Protein AF-A0A218WMF8-F1 (afdb_monomer_lite)

Foldseek 3Di:
DDPDDDAQQAELQVVCVVCVQDQEEAQEDPDPDDDDSSHDDPPPRANANHQEYEYEDEPRDPPVNVLVVVVSVLVRHP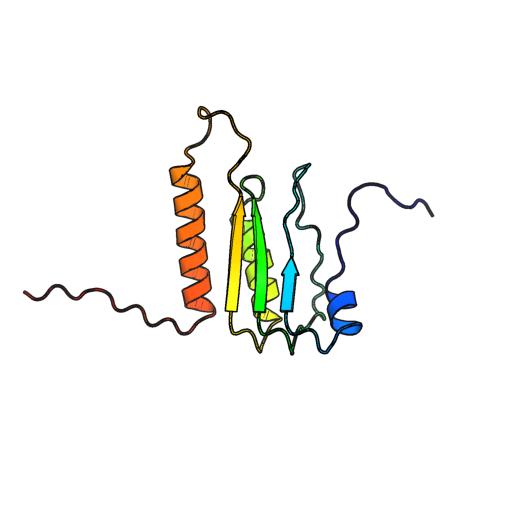NHNYYHYHYDDDDDDPPDDDPVVVVVVVVVSVVVVCVVRPVDDDDDPDDDD

Radius of gyration: 17.35 Å; chains: 1; bounding box: 36×72×34 Å

Sequence (129 aa):
MAFDDGTKAVDLGMIAGWYPQLSFLSLRCECGDAELFPYCLPASACFENVVHLKVGWSIYIPMDDFLGSLEGLLGRCPSLKNVTVNGRISGYRSYDYNHCQKMTCFNNAMVRILRNYANVSLHEPQAQD

Secondary structure (DSSP, 8-state):
-----S---EEHHHHHHH-TT--EEEE----SS-S--SEE--TT---TT--EEEEEEETTS-HHHHHHHHHHHHTT-TT--EEEEEEE--S--TTSS-HHHHHHHHHHHHHHHHHHHS-----------

Structure (mmCIF, N/CA/C/O backbone):
data_AF-A0A218WMF8-F1
#
_entry.id   AF-A0A218WMF8-F1
#
loop_
_atom_site.group_PDB
_atom_site.id
_atom_site.type_symbol
_atom_site.label_atom_id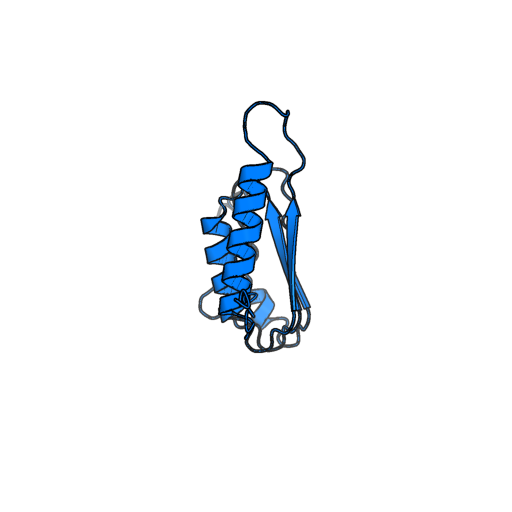
_atom_site.label_alt_id
_atom_site.label_comp_id
_atom_site.label_asym_id
_atom_site.label_entity_id
_atom_site.label_seq_id
_atom_site.pdbx_PDB_ins_code
_atom_site.Cartn_x
_atom_site.Cartn_y
_atom_site.Cartn_z
_atom_site.occupancy
_atom_site.B_iso_or_equiv
_atom_site.auth_seq_id
_atom_site.auth_comp_id
_atom_site.auth_asym_id
_atom_site.auth_atom_id
_atom_site.pdbx_PDB_model_num
ATOM 1 N N . MET A 1 1 ? 0.753 -32.703 -14.082 1.00 35.72 1 MET A N 1
ATOM 2 C CA . MET A 1 1 ? 0.514 -31.421 -13.392 1.00 35.72 1 MET A CA 1
ATOM 3 C C . MET A 1 1 ? 1.874 -30.761 -13.266 1.00 35.72 1 MET A C 1
ATOM 5 O O . MET A 1 1 ? 2.635 -31.115 -12.377 1.00 35.72 1 MET A O 1
ATOM 9 N N . ALA A 1 2 ? 2.255 -29.982 -14.279 1.00 31.97 2 ALA A N 1
ATOM 10 C CA . ALA A 1 2 ? 3.525 -29.270 -14.267 1.00 31.97 2 ALA A CA 1
ATOM 11 C C . ALA A 1 2 ? 3.393 -28.132 -13.252 1.00 31.97 2 ALA A C 1
ATOM 13 O O . ALA A 1 2 ? 2.447 -27.351 -13.333 1.00 31.97 2 ALA A O 1
ATOM 14 N N . PHE A 1 3 ? 4.275 -28.105 -12.256 1.00 42.59 3 PHE A N 1
ATOM 15 C CA . PHE A 1 3 ? 4.461 -26.917 -11.440 1.00 42.59 3 PHE A CA 1
ATOM 16 C C . PHE A 1 3 ? 5.219 -25.933 -12.322 1.00 42.59 3 PHE A C 1
ATOM 18 O O . PHE A 1 3 ? 6.403 -26.127 -12.573 1.00 42.59 3 PHE A O 1
ATOM 25 N N . ASP A 1 4 ? 4.477 -24.974 -12.862 1.00 48.91 4 ASP A N 1
ATOM 26 C CA . ASP A 1 4 ? 4.992 -23.843 -13.621 1.00 48.91 4 ASP A CA 1
ATOM 27 C C . ASP A 1 4 ? 6.036 -23.103 -12.771 1.00 48.91 4 ASP A C 1
ATOM 29 O O . ASP A 1 4 ? 5.792 -22.791 -11.596 1.00 48.91 4 ASP A O 1
ATOM 33 N N . ASP A 1 5 ? 7.232 -22.939 -13.326 1.00 56.59 5 ASP A N 1
ATOM 34 C CA . ASP A 1 5 ? 8.316 -22.183 -12.714 1.00 56.59 5 ASP A CA 1
ATOM 35 C C . ASP A 1 5 ? 8.128 -20.692 -13.036 1.00 56.59 5 ASP A C 1
ATOM 37 O O . ASP A 1 5 ? 7.702 -20.342 -14.129 1.00 56.59 5 ASP A O 1
ATOM 41 N N . GLY A 1 6 ? 8.404 -19.815 -12.064 1.00 47.81 6 GLY A N 1
ATOM 42 C CA . GLY A 1 6 ? 8.414 -18.363 -12.284 1.00 47.81 6 GLY A CA 1
ATOM 43 C C . GLY A 1 6 ? 7.491 -17.578 -11.353 1.00 47.81 6 GLY A C 1
ATOM 44 O O . GLY A 1 6 ? 6.405 -17.157 -11.727 1.00 47.81 6 GLY A O 1
ATOM 45 N N . THR A 1 7 ? 7.967 -17.316 -10.130 1.00 53.66 7 THR A N 1
ATOM 46 C CA . THR A 1 7 ? 7.357 -16.460 -9.084 1.00 53.66 7 THR A CA 1
ATOM 47 C C . THR A 1 7 ? 6.000 -16.910 -8.525 1.00 53.66 7 THR A C 1
ATOM 49 O O . THR A 1 7 ? 4.929 -16.490 -8.950 1.00 53.66 7 THR A O 1
ATOM 52 N N . LYS A 1 8 ? 6.050 -17.695 -7.438 1.00 58.72 8 LYS A N 1
ATOM 53 C CA . LYS A 1 8 ? 4.889 -17.948 -6.572 1.00 58.72 8 LYS A CA 1
ATOM 54 C C . LYS A 1 8 ? 4.478 -16.645 -5.886 1.00 58.72 8 LYS A C 1
ATOM 56 O O . LYS A 1 8 ? 5.051 -16.290 -4.857 1.00 58.72 8 LYS A O 1
ATOM 61 N N . ALA A 1 9 ? 3.507 -15.935 -6.450 1.00 67.56 9 ALA A N 1
ATOM 62 C CA . ALA A 1 9 ? 2.868 -14.835 -5.748 1.00 67.56 9 ALA A CA 1
ATOM 63 C C . ALA A 1 9 ? 2.303 -15.349 -4.411 1.00 67.56 9 ALA A C 1
ATOM 65 O O . ALA A 1 9 ? 1.646 -16.388 -4.340 1.00 67.56 9 ALA A O 1
ATOM 66 N N . VAL A 1 10 ? 2.609 -1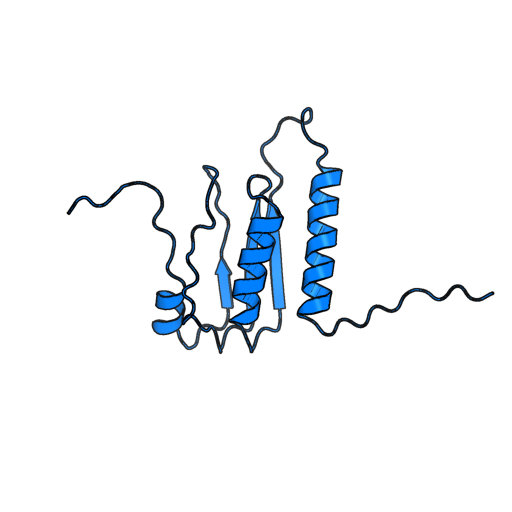4.642 -3.332 1.00 73.88 10 VAL A N 1
ATOM 67 C CA . VAL A 1 10 ? 2.138 -14.914 -1.980 1.00 73.88 10 VAL A CA 1
ATOM 68 C C . VAL A 1 10 ? 0.642 -14.616 -1.912 1.00 73.88 10 VAL A C 1
ATOM 70 O O . VAL A 1 10 ? 0.218 -13.477 -2.099 1.00 73.88 10 VAL A O 1
ATOM 73 N N . ASP A 1 11 ? -0.169 -15.628 -1.618 1.00 82.56 11 ASP A N 1
ATOM 74 C CA . ASP A 1 11 ? -1.602 -15.445 -1.396 1.00 82.56 11 ASP A CA 1
ATOM 75 C C . ASP A 1 11 ? -1.847 -14.803 -0.021 1.00 82.56 11 ASP A C 1
ATOM 77 O O . ASP A 1 11 ? -1.708 -15.434 1.033 1.00 82.56 11 ASP A O 1
ATOM 81 N N . LEU A 1 12 ? -2.225 -13.525 -0.026 1.00 84.38 12 LEU A N 1
ATOM 82 C CA . LEU A 1 12 ? -2.529 -12.783 1.195 1.00 84.38 12 LEU A CA 1
ATOM 83 C C . LEU A 1 12 ? -3.828 -13.244 1.866 1.00 84.38 12 LEU A C 1
ATOM 85 O O . LEU A 1 12 ? -3.962 -13.090 3.079 1.00 84.38 12 LEU A O 1
ATOM 89 N N . GLY A 1 13 ? -4.762 -13.842 1.124 1.00 84.25 13 GLY A N 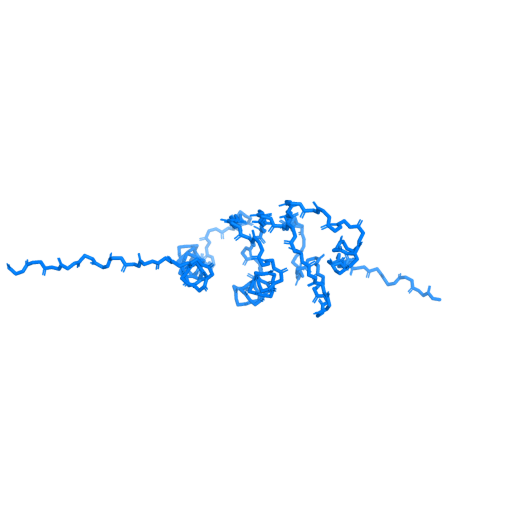1
ATOM 90 C CA . GLY A 1 13 ? -5.979 -14.426 1.688 1.00 84.25 13 GLY A CA 1
ATOM 91 C C . GLY A 1 13 ? -5.675 -15.637 2.560 1.00 84.25 13 GLY A C 1
ATOM 92 O O . GLY A 1 13 ? -6.245 -15.772 3.644 1.00 84.25 13 GLY A O 1
ATOM 93 N N . MET A 1 14 ? -4.710 -16.461 2.151 1.00 84.69 14 MET A N 1
ATOM 94 C CA . MET A 1 14 ? -4.216 -17.546 2.998 1.00 84.69 14 MET A CA 1
ATOM 95 C C . MET A 1 14 ? -3.562 -17.027 4.282 1.00 84.69 14 MET A C 1
ATOM 97 O O . MET A 1 14 ? -3.842 -17.551 5.359 1.00 84.69 14 MET A O 1
ATOM 101 N N . ILE A 1 15 ? -2.736 -15.976 4.196 1.00 86.56 15 ILE A N 1
ATOM 102 C CA . ILE A 1 15 ? -2.111 -15.370 5.385 1.00 86.56 15 ILE A CA 1
ATOM 103 C C . ILE A 1 15 ? -3.178 -14.817 6.332 1.00 86.56 15 ILE A C 1
ATOM 105 O O . ILE A 1 15 ? -3.111 -15.079 7.531 1.00 86.56 15 ILE A O 1
ATOM 109 N N . ALA A 1 16 ? -4.170 -14.094 5.808 1.00 86.69 16 ALA A N 1
ATOM 110 C CA . ALA A 1 16 ? -5.267 -13.554 6.607 1.00 86.69 16 ALA A CA 1
ATOM 111 C C . ALA A 1 16 ? -6.043 -14.663 7.342 1.00 86.69 16 ALA A C 1
ATOM 113 O O . ALA A 1 16 ? -6.331 -14.531 8.530 1.00 86.69 16 ALA A O 1
ATOM 114 N N . GLY A 1 17 ? -6.328 -15.778 6.659 1.00 86.00 17 GLY A N 1
ATOM 115 C CA . GLY A 1 17 ? -7.042 -16.914 7.246 1.00 86.00 17 GLY A CA 1
ATOM 116 C C . GLY A 1 17 ? -6.226 -17.694 8.281 1.00 86.00 17 GLY A C 1
ATOM 117 O O . GLY A 1 17 ? -6.768 -18.118 9.300 1.00 86.00 17 GLY A O 1
ATOM 118 N N . TRP A 1 18 ? -4.927 -17.887 8.044 1.00 89.19 18 TRP A N 1
ATOM 119 C CA . TRP A 1 18 ? -4.055 -18.643 8.952 1.00 89.19 18 TRP A CA 1
ATOM 120 C C . TRP A 1 18 ? -3.561 -17.829 10.147 1.00 89.19 18 TRP A C 1
ATOM 122 O O . TRP A 1 18 ? -3.293 -18.397 11.206 1.00 89.19 18 TRP A O 1
ATOM 132 N N . TYR A 1 19 ? -3.471 -16.507 10.004 1.00 89.62 19 TYR A N 1
ATOM 133 C CA . TYR A 1 19 ? -2.972 -15.603 11.037 1.00 89.62 19 TYR A CA 1
ATOM 134 C C . TYR A 1 19 ? -3.982 -14.486 11.329 1.00 89.62 19 TYR A C 1
ATOM 136 O O . TYR A 1 19 ? -3.669 -13.307 11.155 1.00 89.62 19 TYR A O 1
ATOM 144 N N . PRO A 1 20 ? -5.184 -14.812 11.837 1.00 87.81 20 PRO A N 1
ATOM 145 C CA . PRO A 1 20 ? -6.234 -13.816 12.054 1.00 87.81 20 PRO A CA 1
ATOM 146 C C . PRO A 1 20 ? -5.836 -12.739 13.074 1.00 87.81 20 PRO A C 1
ATOM 148 O O . PRO A 1 20 ? -6.343 -11.626 13.023 1.00 87.81 20 PRO A O 1
ATOM 151 N N . GLN A 1 21 ? -4.903 -13.043 13.983 1.00 92.56 21 GLN A N 1
ATOM 152 C CA . GLN A 1 21 ? -4.401 -12.127 15.018 1.00 92.56 21 GLN A CA 1
ATOM 153 C C . GLN A 1 21 ? -3.179 -11.305 14.569 1.00 92.56 21 GLN A C 1
ATOM 155 O O . GLN A 1 21 ? -2.518 -10.672 15.394 1.00 92.56 21 GLN A O 1
ATOM 160 N N . LEU A 1 22 ? -2.824 -11.344 13.280 1.00 93.06 22 LEU A N 1
ATOM 161 C CA . LEU A 1 22 ? -1.668 -10.620 12.763 1.00 93.06 22 LEU A CA 1
ATOM 162 C C . LEU A 1 22 ? -1.856 -9.111 12.971 1.00 93.06 22 LEU A C 1
ATOM 164 O O . LEU A 1 22 ? -2.777 -8.512 12.427 1.00 93.06 22 LEU A O 1
ATOM 168 N N . SER A 1 23 ? -0.955 -8.499 13.740 1.00 93.00 23 SER A N 1
ATOM 169 C CA . SER A 1 23 ? -0.984 -7.062 14.040 1.00 93.00 23 SER A CA 1
ATOM 170 C C . SER A 1 23 ? -0.032 -6.237 13.174 1.00 93.00 23 SER A C 1
ATOM 172 O O . SER A 1 23 ? -0.210 -5.028 13.013 1.00 93.00 23 SER A O 1
ATOM 174 N N . PHE A 1 24 ? 0.964 -6.892 12.583 1.00 92.56 24 PHE A N 1
ATOM 175 C CA . PHE A 1 24 ? 1.989 -6.276 11.754 1.00 92.56 24 PHE A CA 1
ATOM 176 C C . PHE A 1 24 ? 2.162 -7.077 10.464 1.00 92.56 24 PHE A C 1
ATOM 178 O O . PHE A 1 24 ? 2.513 -8.257 10.509 1.00 92.56 24 PHE A O 1
ATOM 185 N N . LEU A 1 25 ? 1.956 -6.427 9.318 1.00 89.62 25 LEU A N 1
ATOM 186 C CA . LEU A 1 25 ? 2.164 -7.014 7.996 1.00 89.62 25 LEU A CA 1
ATOM 187 C C . LEU A 1 25 ? 3.271 -6.251 7.268 1.00 89.62 25 LEU A C 1
ATOM 189 O O . LEU A 1 25 ? 3.178 -5.040 7.076 1.00 89.62 25 LEU A O 1
ATOM 193 N N . SER A 1 26 ? 4.320 -6.958 6.844 1.00 88.62 26 SER A N 1
ATOM 194 C CA . SER A 1 26 ? 5.434 -6.374 6.094 1.00 88.62 26 SER A CA 1
ATOM 195 C C . SER A 1 26 ? 5.643 -7.094 4.772 1.00 88.62 26 SER A C 1
ATOM 197 O O . SER A 1 26 ? 6.186 -8.195 4.738 1.00 88.62 26 SER A O 1
ATOM 199 N N . LEU A 1 27 ? 5.292 -6.420 3.684 1.00 84.38 27 LEU A N 1
ATOM 200 C CA . LEU A 1 27 ? 5.467 -6.875 2.312 1.00 84.38 27 LEU A CA 1
ATOM 201 C C . LEU A 1 27 ? 6.690 -6.174 1.725 1.00 84.38 27 LEU A C 1
ATOM 203 O O . LEU A 1 27 ? 6.652 -5.008 1.325 1.00 84.38 27 LEU A O 1
ATOM 207 N N . ARG A 1 28 ? 7.826 -6.867 1.739 1.00 73.06 28 ARG A N 1
ATOM 208 C CA . ARG A 1 28 ? 9.075 -6.315 1.219 1.00 73.06 28 ARG A CA 1
ATOM 209 C C . ARG A 1 28 ? 9.147 -6.536 -0.292 1.00 73.06 28 ARG A C 1
ATOM 211 O O . ARG A 1 28 ? 8.921 -7.637 -0.771 1.00 73.06 28 ARG A O 1
ATOM 218 N N . CYS A 1 29 ? 9.536 -5.496 -1.022 1.00 66.56 29 CYS A N 1
ATOM 219 C CA . CYS A 1 29 ? 9.942 -5.617 -2.416 1.00 66.56 29 CYS A CA 1
ATOM 220 C C . CYS A 1 29 ? 11.437 -5.984 -2.462 1.00 66.56 29 CYS A C 1
ATOM 222 O O . CYS A 1 29 ? 12.300 -5.102 -2.475 1.00 66.56 29 CYS A O 1
ATOM 224 N N . GLU A 1 30 ? 11.761 -7.278 -2.422 1.00 58.84 30 GLU A N 1
ATOM 225 C CA . GLU A 1 30 ? 13.112 -7.774 -2.722 1.00 58.84 30 GLU A CA 1
ATOM 226 C C . GLU A 1 30 ? 13.197 -8.028 -4.227 1.00 58.84 30 GLU A C 1
ATOM 228 O O . GLU A 1 30 ? 12.799 -9.078 -4.706 1.00 58.84 30 GLU A O 1
ATOM 233 N N . CYS A 1 31 ? 13.635 -7.034 -4.999 1.00 54.25 31 CYS A N 1
ATOM 234 C CA . CYS A 1 31 ? 13.745 -7.189 -6.447 1.00 54.25 31 CYS A CA 1
ATOM 235 C C . CYS A 1 31 ? 15.186 -7.534 -6.828 1.00 54.25 31 CYS A C 1
ATOM 237 O O . CYS A 1 31 ? 16.084 -6.701 -6.660 1.00 54.25 31 CYS A O 1
ATOM 239 N N . GLY A 1 32 ? 15.364 -8.758 -7.324 1.00 51.38 32 GLY A N 1
ATOM 240 C CA . GLY A 1 32 ? 16.441 -9.142 -8.237 1.00 51.38 32 GLY A CA 1
ATOM 241 C C . GLY A 1 32 ? 16.012 -8.991 -9.697 1.00 51.38 32 GLY A C 1
ATOM 242 O O . GLY A 1 32 ? 16.798 -8.487 -10.481 1.00 51.38 32 GLY A O 1
ATOM 243 N N . ASP A 1 33 ? 14.747 -9.274 -10.020 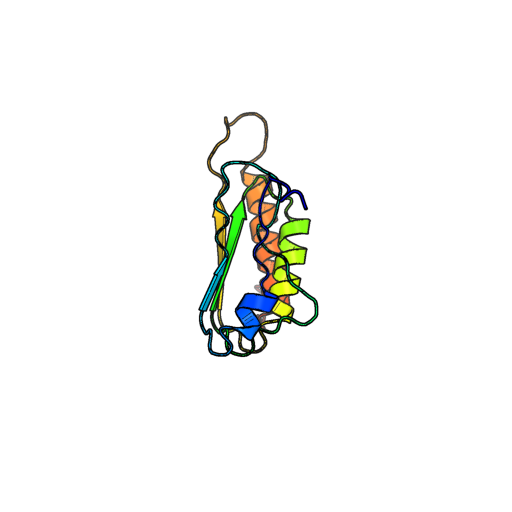1.00 49.47 33 ASP A N 1
ATOM 244 C CA . ASP A 1 33 ? 14.214 -9.161 -11.378 1.00 49.47 33 ASP A CA 1
ATOM 245 C C . ASP A 1 33 ? 12.826 -8.522 -11.366 1.00 49.47 33 ASP A C 1
ATOM 247 O O . ASP A 1 33 ? 11.988 -8.799 -10.504 1.00 49.47 33 ASP A O 1
ATOM 251 N N . ALA A 1 34 ? 12.649 -7.579 -12.285 1.00 51.88 34 ALA A N 1
ATOM 252 C CA . ALA A 1 34 ? 11.417 -6.855 -12.516 1.00 51.88 34 ALA A CA 1
ATOM 253 C C . ALA A 1 34 ? 10.278 -7.840 -12.803 1.00 51.88 34 ALA A C 1
ATOM 255 O O . ALA A 1 34 ? 10.468 -8.745 -13.599 1.00 51.88 34 ALA A O 1
ATOM 256 N N . GLU A 1 35 ? 9.118 -7.661 -12.165 1.00 49.38 35 GLU A N 1
ATOM 257 C CA . GLU A 1 35 ? 7.844 -7.482 -12.889 1.00 49.38 35 GLU A CA 1
ATOM 258 C C . GLU A 1 35 ? 6.597 -7.581 -12.014 1.00 49.38 35 GLU A C 1
ATOM 260 O O . GLU A 1 35 ? 5.557 -7.095 -12.438 1.00 49.38 35 GLU A O 1
ATOM 265 N N . LEU A 1 36 ? 6.627 -8.126 -10.798 1.00 52.62 36 LEU A N 1
ATOM 266 C CA . LEU A 1 36 ? 5.363 -8.371 -10.096 1.00 52.62 36 LEU A CA 1
ATOM 267 C C . LEU A 1 36 ? 5.410 -7.967 -8.631 1.00 52.62 36 LEU A C 1
ATOM 269 O O . LEU A 1 36 ? 6.376 -8.235 -7.914 1.00 52.62 36 LEU A O 1
ATOM 273 N N . PHE A 1 37 ? 4.310 -7.367 -8.164 1.00 61.62 37 PHE A N 1
ATOM 274 C CA . PHE A 1 37 ? 3.951 -7.483 -6.759 1.00 61.62 37 PHE A CA 1
ATOM 275 C C . PHE A 1 37 ? 3.956 -8.972 -6.439 1.00 61.62 37 PHE A C 1
ATOM 277 O O . PHE A 1 37 ? 3.170 -9.713 -7.030 1.00 61.62 37 PHE A O 1
ATOM 284 N N . PRO A 1 38 ? 4.825 -9.450 -5.536 1.00 64.50 38 PRO A N 1
ATOM 285 C CA . PRO A 1 38 ? 4.975 -10.876 -5.299 1.00 64.50 38 PRO A CA 1
ATOM 286 C C . PRO A 1 38 ? 3.809 -11.403 -4.463 1.00 64.50 38 PRO A C 1
ATOM 288 O O . PRO A 1 38 ? 3.998 -12.326 -3.683 1.00 64.50 38 PRO A O 1
ATOM 291 N N . TYR A 1 39 ? 2.631 -10.785 -4.532 1.00 70.81 39 TYR A N 1
ATOM 292 C CA . TYR A 1 39 ? 1.486 -11.118 -3.715 1.00 70.81 39 TYR A CA 1
ATOM 293 C C . TYR A 1 39 ? 0.171 -10.895 -4.458 1.00 70.81 39 TYR A C 1
ATOM 295 O O . TYR A 1 39 ? -0.006 -9.914 -5.178 1.00 70.81 39 TYR A O 1
ATOM 303 N N . CYS A 1 40 ? -0.770 -11.807 -4.241 1.00 73.94 40 CYS A N 1
ATOM 304 C CA . CYS A 1 40 ? -2.150 -11.678 -4.684 1.00 73.94 40 CYS A CA 1
ATOM 305 C C . CYS A 1 40 ? -3.008 -11.278 -3.487 1.00 73.94 40 CYS A C 1
ATOM 307 O O . CYS A 1 40 ? -2.840 -11.817 -2.391 1.00 73.94 40 CYS A O 1
ATOM 309 N N . LEU A 1 41 ? -3.947 -10.357 -3.701 1.00 76.12 41 LEU A N 1
ATOM 310 C CA . LEU A 1 41 ? -4.929 -9.955 -2.698 1.00 76.12 41 LEU A CA 1
ATOM 311 C C . LEU A 1 41 ? -6.325 -10.433 -3.132 1.00 76.12 41 LEU A C 1
ATOM 313 O O . LEU A 1 41 ? -7.013 -9.713 -3.859 1.00 76.12 41 LEU A O 1
ATOM 317 N N . PRO A 1 42 ? -6.759 -11.643 -2.728 1.00 76.94 42 PRO A N 1
ATOM 318 C CA . PRO A 1 42 ? -8.113 -12.107 -2.996 1.00 76.94 42 PRO A CA 1
ATOM 319 C C . PRO A 1 42 ? -9.150 -11.144 -2.417 1.00 76.94 42 PRO A C 1
ATOM 321 O O . PRO A 1 42 ? -8.960 -10.588 -1.336 1.00 76.94 42 PRO A O 1
ATOM 324 N N . ALA A 1 43 ? -10.294 -11.000 -3.088 1.00 71.56 43 ALA A N 1
ATOM 325 C CA . ALA A 1 43 ? -11.362 -10.098 -2.650 1.00 71.56 43 ALA A CA 1
ATOM 326 C C . ALA A 1 43 ? -11.927 -10.425 -1.249 1.00 71.56 43 ALA A C 1
ATOM 328 O O . ALA A 1 43 ? -12.558 -9.567 -0.629 1.00 71.56 43 ALA A O 1
ATOM 329 N N . SER A 1 44 ? -11.711 -11.647 -0.757 1.00 74.88 44 SER A N 1
ATOM 330 C CA . SER A 1 44 ? -12.122 -12.120 0.569 1.00 74.88 44 SER A CA 1
ATOM 331 C C . SER A 1 44 ? -11.084 -11.883 1.672 1.00 74.88 44 SER A C 1
ATOM 333 O O . SER A 1 44 ? -11.390 -12.124 2.836 1.00 74.88 44 SER A O 1
ATOM 335 N N . ALA A 1 45 ? -9.863 -11.455 1.341 1.00 81.31 45 ALA A N 1
ATOM 336 C CA . ALA A 1 45 ? -8.812 -11.242 2.329 1.00 81.31 45 ALA A CA 1
ATOM 337 C C . ALA A 1 45 ? -9.096 -9.974 3.148 1.00 81.31 45 ALA A C 1
ATOM 339 O O . ALA A 1 45 ? -9.140 -8.875 2.595 1.00 81.31 45 ALA A O 1
ATOM 340 N N . CYS A 1 46 ? -9.248 -10.124 4.464 1.00 87.88 46 CYS A N 1
ATOM 341 C CA . CYS A 1 46 ? -9.386 -9.019 5.411 1.00 87.88 46 CYS A CA 1
ATOM 342 C C . CYS A 1 46 ? -8.370 -9.176 6.543 1.00 87.88 46 CYS A C 1
ATOM 344 O O . CYS A 1 46 ? -8.260 -10.233 7.159 1.00 87.88 46 CYS A O 1
ATOM 346 N N . PHE A 1 47 ? -7.643 -8.102 6.832 1.00 90.81 47 PHE A N 1
ATOM 347 C CA . PHE A 1 47 ? -6.612 -8.036 7.860 1.00 90.81 47 PHE A CA 1
ATOM 348 C C . PHE A 1 47 ? -7.113 -7.203 9.042 1.00 90.81 47 PHE A C 1
ATOM 350 O O . PHE A 1 47 ? -6.599 -6.124 9.336 1.00 90.81 47 PHE A O 1
ATOM 357 N N . GLU A 1 48 ? -8.157 -7.698 9.710 1.00 90.75 48 GLU A N 1
ATOM 358 C CA . GLU A 1 48 ? -8.905 -6.949 10.731 1.00 90.75 48 GLU A CA 1
ATOM 359 C C . GLU A 1 48 ? -8.040 -6.464 11.897 1.00 90.75 48 GLU A C 1
ATOM 361 O O . GLU A 1 48 ? -8.288 -5.390 12.437 1.00 90.75 48 GLU A O 1
ATOM 366 N N . ASN A 1 49 ? -7.002 -7.221 12.255 1.00 92.44 49 ASN A N 1
ATOM 367 C CA . ASN A 1 49 ? -6.136 -6.917 13.392 1.00 92.44 49 ASN A CA 1
ATOM 368 C C . ASN A 1 49 ? -4.834 -6.203 13.006 1.00 92.44 49 ASN A C 1
ATOM 370 O O . ASN A 1 49 ? -4.081 -5.800 13.896 1.00 92.44 49 ASN A O 1
ATOM 374 N N . VAL A 1 50 ? -4.567 -5.993 11.710 1.00 92.69 50 VAL A N 1
ATOM 375 C CA . VAL A 1 50 ? -3.340 -5.323 11.263 1.00 92.69 50 VAL A CA 1
ATOM 376 C C . VAL A 1 50 ? -3.420 -3.838 11.594 1.00 92.69 50 VAL A C 1
ATOM 378 O O . VAL A 1 50 ? -4.191 -3.079 11.012 1.00 92.69 50 VAL A O 1
ATOM 381 N N . VAL A 1 51 ? -2.568 -3.419 12.526 1.00 91.69 51 VAL A N 1
ATOM 382 C CA . VAL A 1 51 ? -2.418 -2.024 12.961 1.00 91.69 51 VAL A CA 1
ATOM 383 C C . VAL A 1 51 ? -1.247 -1.328 12.268 1.00 91.69 51 VAL A C 1
ATOM 385 O O . VAL A 1 51 ? -1.207 -0.099 12.210 1.00 91.69 51 VAL A O 1
ATOM 388 N N . HIS A 1 52 ? -0.308 -2.106 11.729 1.00 89.50 52 HIS A N 1
ATOM 389 C CA . HIS A 1 52 ? 0.898 -1.627 11.065 1.00 89.50 52 HIS A CA 1
ATOM 390 C C . HIS A 1 52 ? 1.104 -2.349 9.732 1.00 89.50 52 HIS A C 1
ATOM 392 O O . HIS A 1 52 ? 1.328 -3.562 9.708 1.00 89.50 52 HIS A O 1
ATOM 398 N N . LEU A 1 53 ? 1.093 -1.588 8.638 1.00 88.81 53 LEU A N 1
ATOM 399 C CA . LEU A 1 53 ? 1.385 -2.076 7.294 1.00 88.81 53 LEU A CA 1
ATOM 400 C C . LEU A 1 53 ? 2.710 -1.488 6.814 1.00 88.81 53 LEU A C 1
ATOM 402 O O . LEU A 1 53 ? 2.904 -0.273 6.805 1.00 88.81 53 LEU A O 1
ATOM 406 N N . LYS A 1 54 ? 3.620 -2.347 6.369 1.00 88.19 54 LYS A N 1
ATOM 407 C CA . LYS A 1 54 ? 4.868 -1.946 5.730 1.00 88.19 54 LYS A CA 1
ATOM 408 C C . LYS A 1 54 ? 4.921 -2.509 4.320 1.00 88.19 54 LYS A C 1
ATOM 410 O O . LYS A 1 54 ? 4.819 -3.718 4.145 1.00 88.19 54 LYS A O 1
ATOM 415 N N . VAL A 1 55 ? 5.125 -1.650 3.330 1.00 84.50 55 VAL A N 1
ATOM 416 C CA . VAL A 1 55 ? 5.240 -2.044 1.920 1.00 84.50 55 VAL A CA 1
ATOM 417 C C . VAL A 1 55 ? 6.519 -1.488 1.303 1.00 84.50 55 VAL A C 1
ATOM 419 O O . VAL A 1 55 ? 7.002 -0.419 1.681 1.00 84.50 55 VAL A O 1
ATOM 422 N N . GLY A 1 56 ? 7.101 -2.226 0.364 1.00 81.12 56 GLY A N 1
ATOM 423 C CA . GLY A 1 56 ? 8.209 -1.753 -0.460 1.00 81.12 56 GLY A CA 1
ATOM 424 C C . GLY A 1 56 ? 7.732 -1.293 -1.834 1.00 81.12 56 GLY A C 1
ATOM 425 O O . GLY A 1 56 ? 6.929 -1.980 -2.456 1.00 81.12 56 GLY A O 1
ATOM 426 N N . TRP A 1 57 ? 8.276 -0.180 -2.321 1.00 83.44 57 TRP A N 1
ATOM 427 C CA . TRP A 1 57 ? 8.187 0.236 -3.720 1.00 83.44 57 TRP A CA 1
ATOM 428 C C . TRP A 1 57 ? 9.585 0.259 -4.338 1.00 83.44 57 TRP A C 1
ATOM 430 O O . TRP A 1 57 ? 10.575 0.555 -3.663 1.00 83.44 57 TRP A O 1
ATOM 440 N N . SER A 1 58 ? 9.672 -0.035 -5.629 1.00 78.38 58 SER A N 1
ATOM 441 C CA . SER A 1 58 ? 10.914 0.021 -6.391 1.00 78.38 58 SER A CA 1
ATOM 442 C C . SER A 1 58 ? 10.694 0.777 -7.690 1.00 78.38 58 SER A C 1
ATOM 444 O O . SER A 1 58 ? 9.625 0.690 -8.282 1.00 78.38 58 SER A O 1
ATOM 446 N N . ILE A 1 59 ? 11.729 1.465 -8.168 1.00 74.88 59 ILE A N 1
ATOM 447 C CA . ILE A 1 59 ? 11.706 2.272 -9.398 1.00 74.88 59 ILE A CA 1
ATOM 448 C C . ILE A 1 59 ? 11.290 1.508 -10.673 1.00 74.88 59 ILE A C 1
ATOM 450 O O . ILE A 1 59 ? 10.910 2.144 -11.662 1.00 74.88 59 ILE A O 1
ATOM 454 N N . TYR A 1 60 ? 11.400 0.177 -10.643 1.00 76.12 60 TYR A N 1
ATOM 455 C CA . TYR A 1 60 ? 10.996 -0.741 -11.712 1.00 76.12 60 TYR A CA 1
ATOM 456 C C . TYR A 1 60 ? 9.482 -0.992 -11.745 1.00 76.12 60 TYR A C 1
ATOM 458 O O . TYR A 1 60 ? 8.968 -1.424 -12.767 1.00 76.12 60 TYR A O 1
ATOM 466 N N . ILE A 1 61 ? 8.772 -0.717 -10.647 1.00 76.25 61 ILE A N 1
ATOM 467 C CA . ILE A 1 61 ? 7.322 -0.882 -10.553 1.00 76.25 61 ILE A CA 1
ATOM 468 C C . ILE A 1 61 ? 6.667 0.451 -10.939 1.00 76.25 61 ILE A C 1
ATOM 470 O O . ILE A 1 61 ? 6.972 1.473 -10.302 1.00 76.25 61 ILE A O 1
ATOM 474 N N . PRO A 1 62 ? 5.771 0.475 -11.943 1.00 80.00 62 PRO A N 1
ATOM 475 C CA . PRO A 1 62 ? 4.991 1.663 -12.266 1.00 80.00 62 PRO A CA 1
ATOM 476 C C . PRO A 1 62 ? 4.260 2.197 -11.032 1.00 80.00 62 PRO A C 1
ATOM 478 O O . PRO A 1 62 ? 3.735 1.437 -10.217 1.00 80.00 62 PRO A O 1
ATOM 481 N N . MET A 1 63 ? 4.248 3.522 -10.865 1.00 79.69 63 MET A N 1
ATOM 482 C CA . MET A 1 63 ? 3.676 4.121 -9.657 1.00 79.69 63 MET A CA 1
ATOM 483 C C . MET A 1 63 ? 2.181 3.803 -9.537 1.00 79.69 63 MET A C 1
ATOM 485 O O . MET A 1 63 ? 1.731 3.479 -8.447 1.00 79.69 63 MET A O 1
ATOM 489 N N . ASP A 1 64 ? 1.434 3.831 -10.641 1.00 81.75 64 ASP A N 1
ATOM 490 C CA . ASP A 1 64 ? -0.008 3.564 -10.635 1.00 81.75 64 ASP A CA 1
ATOM 491 C C . ASP A 1 64 ? -0.336 2.127 -10.195 1.00 81.75 64 ASP A C 1
ATOM 493 O O . ASP A 1 64 ? -1.236 1.935 -9.378 1.00 81.75 64 ASP A O 1
ATOM 497 N N . ASP A 1 65 ? 0.454 1.134 -10.618 1.00 81.44 65 ASP A N 1
ATOM 498 C CA . ASP A 1 65 ? 0.294 -0.264 -10.186 1.00 81.44 65 ASP A CA 1
ATOM 499 C C . ASP A 1 65 ? 0.553 -0.420 -8.683 1.00 81.44 65 ASP A C 1
ATOM 501 O O . ASP A 1 65 ? -0.157 -1.145 -7.973 1.00 81.44 65 ASP A O 1
ATOM 505 N N . PHE A 1 66 ? 1.566 0.292 -8.175 1.00 81.50 66 PHE A N 1
ATOM 506 C CA . PHE A 1 66 ? 1.849 0.339 -6.744 1.00 81.50 66 PHE A CA 1
ATOM 507 C C . PHE A 1 66 ? 0.730 0.992 -5.950 1.00 81.50 66 PHE A C 1
ATOM 509 O O . PHE A 1 66 ? 0.347 0.466 -4.905 1.00 81.50 66 PHE A O 1
ATOM 516 N N . LEU A 1 67 ? 0.189 2.102 -6.442 1.00 83.00 67 LEU A N 1
ATOM 517 C CA . LEU A 1 67 ? -0.908 2.792 -5.777 1.00 83.00 67 LEU A CA 1
ATOM 518 C C . LEU A 1 67 ? -2.168 1.935 -5.760 1.00 83.00 67 LEU A C 1
ATOM 520 O O . LEU A 1 67 ? -2.743 1.780 -4.690 1.00 83.00 67 LEU A O 1
ATOM 524 N N . GLY A 1 68 ? -2.543 1.310 -6.878 1.00 83.00 68 GLY A N 1
ATOM 525 C CA . GLY A 1 68 ? -3.705 0.418 -6.923 1.00 83.00 68 GLY A CA 1
ATOM 526 C C . GLY A 1 68 ? -3.577 -0.757 -5.948 1.00 83.00 68 GLY A C 1
ATOM 527 O O . GLY A 1 68 ? -4.512 -1.067 -5.208 1.00 83.00 68 GLY A O 1
ATOM 528 N N . SER A 1 69 ? -2.389 -1.365 -5.874 1.00 82.06 69 SER A N 1
ATOM 529 C CA . SER A 1 69 ? -2.114 -2.457 -4.930 1.00 82.06 69 SER A CA 1
ATOM 530 C C . SER A 1 69 ? -2.151 -1.989 -3.471 1.00 82.06 69 SER A C 1
ATOM 532 O O . SER A 1 69 ? -2.729 -2.659 -2.611 1.00 82.06 69 SER A O 1
ATOM 534 N N . LEU A 1 70 ? -1.564 -0.824 -3.182 1.00 84.06 70 LEU A N 1
ATOM 535 C CA . LEU A 1 70 ? -1.565 -0.238 -1.846 1.00 84.06 70 LEU A CA 1
ATOM 536 C C . LEU A 1 70 ? -2.980 0.164 -1.413 1.00 84.06 70 LEU A C 1
ATOM 538 O O . LEU A 1 70 ? -3.385 -0.191 -0.314 1.00 84.06 70 LEU A O 1
ATOM 542 N N . GLU A 1 71 ? -3.759 0.832 -2.261 1.00 85.44 71 GLU A N 1
ATOM 543 C CA . GLU A 1 71 ? -5.159 1.180 -1.980 1.00 85.44 71 GLU A CA 1
ATOM 544 C C . GLU A 1 71 ? -6.004 -0.066 -1.698 1.00 85.44 71 GLU A C 1
ATOM 546 O O . GLU A 1 71 ? -6.749 -0.099 -0.715 1.00 85.44 71 GLU A O 1
ATOM 551 N N . GLY A 1 72 ? -5.814 -1.127 -2.489 1.00 85.44 72 GLY A N 1
ATOM 552 C CA . GLY A 1 72 ? -6.424 -2.428 -2.234 1.00 85.44 72 GLY A CA 1
ATOM 553 C C . GLY A 1 72 ? -6.105 -2.957 -0.835 1.00 85.44 72 GLY A C 1
ATOM 554 O O . GLY A 1 72 ? -7.015 -3.359 -0.116 1.00 85.44 72 GLY A O 1
ATOM 555 N N . LEU A 1 73 ? -4.838 -2.909 -0.410 1.00 86.00 73 LEU A N 1
ATOM 556 C CA . LEU A 1 73 ? -4.417 -3.340 0.930 1.00 86.00 73 LEU A CA 1
ATOM 557 C C . LEU A 1 73 ? -4.991 -2.463 2.044 1.00 86.00 73 LEU A C 1
ATOM 559 O O . LEU A 1 73 ? -5.454 -2.989 3.059 1.00 86.00 73 LEU A O 1
ATOM 563 N N . LEU A 1 74 ? -4.979 -1.143 1.864 1.00 86.94 74 LEU A N 1
ATOM 564 C CA . LEU A 1 74 ? -5.498 -0.198 2.851 1.00 86.94 74 LEU A CA 1
ATOM 565 C C . LEU A 1 74 ? -6.995 -0.424 3.084 1.00 86.94 74 LEU A C 1
ATOM 567 O O . LEU A 1 74 ? -7.429 -0.490 4.233 1.00 86.94 74 LEU A O 1
ATOM 571 N N . GLY A 1 75 ? -7.760 -0.673 2.017 1.00 87.00 75 GLY A N 1
ATOM 572 C CA . GLY A 1 75 ? -9.179 -1.026 2.106 1.00 87.00 75 GLY A CA 1
ATOM 573 C C . GLY A 1 75 ? -9.472 -2.348 2.832 1.00 87.00 75 GLY A C 1
ATOM 574 O O . GLY A 1 75 ? -10.618 -2.595 3.203 1.00 87.00 75 GLY A O 1
ATOM 575 N N . ARG A 1 76 ? -8.463 -3.203 3.061 1.00 87.62 76 ARG A N 1
ATOM 576 C CA . ARG A 1 76 ? -8.592 -4.484 3.784 1.00 87.62 76 ARG A CA 1
ATOM 577 C C . ARG A 1 76 ? -8.031 -4.462 5.203 1.00 87.62 76 ARG A C 1
ATOM 579 O O . ARG A 1 76 ? -8.135 -5.477 5.890 1.00 87.62 76 ARG A O 1
ATOM 586 N N . CYS A 1 77 ? -7.471 -3.340 5.652 1.00 89.44 77 CYS A N 1
ATOM 587 C CA . CYS A 1 77 ? -6.916 -3.176 6.997 1.00 89.44 77 CYS A CA 1
ATOM 588 C C . CYS A 1 77 ? -7.747 -2.147 7.793 1.00 89.44 77 CYS A C 1
ATOM 590 O O . CYS A 1 77 ? -7.318 -1.004 7.948 1.00 89.44 77 CYS A O 1
ATOM 592 N N . PRO A 1 78 ? -8.936 -2.502 8.312 1.00 89.00 78 PRO A N 1
ATOM 593 C CA . PRO A 1 78 ? -9.817 -1.536 8.979 1.00 89.00 78 PRO A CA 1
ATOM 594 C C . PRO A 1 78 ? -9.237 -0.965 10.285 1.00 89.00 78 PRO A C 1
ATOM 596 O O . PRO A 1 78 ? -9.599 0.138 10.684 1.00 89.00 78 PRO A O 1
ATOM 599 N N . SER A 1 79 ? -8.321 -1.682 10.943 1.00 90.56 79 SER A N 1
ATOM 600 C CA . SER A 1 79 ? -7.683 -1.251 12.198 1.00 90.56 79 SER A CA 1
ATOM 601 C C . SER A 1 79 ? -6.345 -0.536 11.996 1.00 90.56 79 SER A C 1
ATOM 603 O O . SER A 1 79 ? -5.589 -0.346 12.955 1.00 90.56 79 SER A O 1
ATOM 605 N N . LEU A 1 80 ? -6.019 -0.167 10.757 1.00 89.19 80 LEU A N 1
ATOM 606 C CA . LEU A 1 80 ? -4.706 0.348 10.405 1.00 89.19 80 LEU A CA 1
ATOM 607 C C . LEU A 1 80 ? -4.446 1.715 11.041 1.00 89.19 80 LEU A C 1
ATOM 609 O O . LEU A 1 80 ? -5.218 2.656 10.882 1.00 89.19 80 LEU A O 1
ATOM 613 N N . LYS A 1 81 ? -3.320 1.830 11.748 1.00 88.00 81 LYS A N 1
ATOM 614 C CA . LYS A 1 81 ? -2.890 3.070 12.415 1.00 88.00 81 LYS A CA 1
ATOM 615 C C . LYS A 1 81 ? -1.637 3.665 11.797 1.00 88.00 81 LYS A C 1
ATOM 617 O 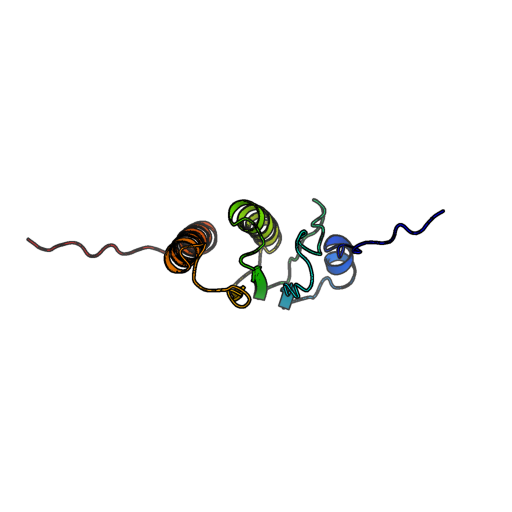O . LYS A 1 81 ? -1.369 4.848 11.977 1.00 88.00 81 LYS A O 1
ATOM 622 N N . ASN A 1 82 ? -0.844 2.845 11.114 1.00 87.38 82 ASN A N 1
ATOM 623 C CA . ASN A 1 82 ? 0.437 3.265 10.578 1.00 87.38 82 ASN A CA 1
ATOM 624 C C . ASN A 1 82 ? 0.761 2.524 9.277 1.00 87.38 82 ASN A C 1
ATOM 626 O O . ASN A 1 82 ? 0.621 1.300 9.190 1.00 87.38 82 ASN A O 1
ATOM 630 N N . VAL A 1 83 ? 1.242 3.283 8.294 1.00 86.75 83 VAL A N 1
ATOM 631 C CA . VAL A 1 83 ? 1.702 2.791 6.997 1.00 86.75 83 VAL A CA 1
ATOM 632 C C . VAL A 1 83 ? 3.133 3.252 6.792 1.00 86.75 83 VAL A C 1
ATOM 634 O O . VAL A 1 83 ? 3.436 4.439 6.871 1.00 86.75 83 VAL A O 1
ATOM 637 N N . THR A 1 84 ? 4.022 2.314 6.494 1.00 86.19 84 THR A N 1
ATOM 638 C CA . THR A 1 84 ? 5.412 2.602 6.141 1.00 86.19 84 THR A CA 1
ATOM 639 C C . THR A 1 84 ? 5.660 2.172 4.704 1.00 86.19 84 THR A C 1
ATOM 641 O O . THR A 1 84 ? 5.535 0.991 4.383 1.00 86.19 84 THR A O 1
ATOM 644 N N . VAL A 1 85 ? 6.054 3.114 3.848 1.00 84.00 85 VAL A N 1
ATOM 645 C CA . VAL A 1 85 ? 6.429 2.825 2.460 1.00 84.00 85 VAL A CA 1
ATOM 646 C C . VAL A 1 85 ? 7.927 3.011 2.284 1.00 84.00 85 VAL A C 1
ATOM 648 O O . VAL A 1 85 ? 8.450 4.116 2.407 1.00 84.00 85 VAL A O 1
ATOM 651 N N . ASN A 1 86 ? 8.618 1.921 1.967 1.00 82.44 86 ASN A N 1
ATOM 652 C CA . ASN A 1 86 ? 10.049 1.926 1.699 1.00 82.44 86 ASN A CA 1
ATOM 653 C C . ASN A 1 86 ? 10.290 1.986 0.188 1.00 82.44 86 ASN A C 1
ATOM 655 O O . ASN A 1 86 ? 10.181 0.966 -0.491 1.00 82.44 86 ASN A O 1
ATOM 659 N N . GLY A 1 87 ? 10.639 3.163 -0.331 1.00 77.00 87 GLY A N 1
ATOM 660 C CA . GLY A 1 87 ? 11.043 3.332 -1.727 1.00 77.00 87 GLY A CA 1
ATOM 661 C C . GLY A 1 87 ? 12.519 2.989 -1.952 1.00 77.00 87 GLY A C 1
ATOM 662 O O . GLY A 1 87 ? 13.391 3.523 -1.265 1.00 77.00 87 GLY A O 1
ATOM 663 N N . ARG A 1 88 ? 12.822 2.129 -2.932 1.00 74.75 88 ARG A N 1
ATOM 664 C CA . ARG A 1 88 ? 14.193 1.820 -3.371 1.00 74.75 88 ARG A CA 1
ATOM 665 C C . ARG A 1 88 ? 14.465 2.402 -4.760 1.00 74.75 88 ARG A C 1
ATOM 667 O O . ARG A 1 88 ? 13.784 2.076 -5.726 1.00 74.75 88 ARG A O 1
ATOM 674 N N . ILE A 1 89 ? 15.504 3.237 -4.850 1.00 69.38 89 ILE A N 1
ATOM 675 C CA . ILE A 1 89 ? 15.908 3.955 -6.079 1.00 69.38 89 ILE A CA 1
ATOM 676 C C . ILE A 1 89 ? 17.301 3.491 -6.581 1.00 69.38 89 ILE A C 1
ATOM 678 O O . ILE A 1 89 ? 17.777 3.914 -7.629 1.00 69.38 89 ILE A O 1
ATOM 682 N N . SER A 1 90 ? 17.977 2.593 -5.854 1.00 62.97 90 SER A N 1
ATOM 683 C CA . SER A 1 90 ? 19.336 2.124 -6.177 1.00 62.97 90 SER A CA 1
ATOM 684 C C . SER A 1 90 ? 19.378 1.192 -7.398 1.00 62.97 90 SER A C 1
ATOM 686 O O . SER A 1 90 ? 18.575 0.261 -7.448 1.00 62.97 90 SER A O 1
ATOM 688 N N . GLY A 1 91 ? 20.371 1.350 -8.287 1.00 56.16 91 GLY A N 1
ATOM 689 C CA . GLY A 1 91 ? 20.685 0.368 -9.343 1.00 56.16 91 GLY A CA 1
ATOM 690 C C . GLY A 1 91 ? 20.955 0.917 -10.751 1.00 56.16 91 GLY A C 1
ATOM 691 O O . GLY A 1 91 ? 21.255 0.129 -11.638 1.00 56.16 91 GLY A O 1
ATOM 692 N N . TYR A 1 92 ? 20.887 2.233 -10.977 1.00 57.12 92 TYR A N 1
ATOM 693 C CA . TYR A 1 92 ? 20.964 2.811 -12.326 1.00 57.12 92 TYR A CA 1
ATOM 694 C C . TYR A 1 92 ? 22.137 3.769 -12.537 1.00 57.12 92 TYR A C 1
ATOM 696 O O . TYR A 1 92 ? 22.545 4.497 -11.632 1.00 57.12 92 TYR A O 1
ATOM 704 N N . ARG A 1 93 ? 22.661 3.782 -13.772 1.00 53.47 93 ARG A N 1
ATOM 705 C CA . ARG A 1 93 ? 23.607 4.795 -14.252 1.00 53.47 93 ARG A CA 1
ATOM 706 C C . ARG A 1 93 ? 22.835 6.092 -14.523 1.00 53.47 93 ARG A C 1
ATOM 708 O O . ARG A 1 93 ? 21.820 6.076 -15.206 1.00 53.47 93 ARG A O 1
ATOM 715 N N . SER A 1 94 ? 23.356 7.187 -13.980 1.00 54.44 94 SER A N 1
ATOM 716 C CA . SER A 1 94 ? 22.812 8.550 -13.841 1.00 54.44 94 SER A CA 1
ATOM 717 C C . SER A 1 94 ? 22.171 9.243 -15.068 1.00 54.44 94 SER A C 1
ATOM 719 O O . SER A 1 94 ? 21.778 10.401 -14.936 1.00 54.44 94 SER A O 1
ATOM 721 N N . TYR A 1 95 ? 22.099 8.629 -16.252 1.00 52.44 95 TYR A N 1
ATOM 722 C CA . TYR A 1 95 ? 21.987 9.377 -17.513 1.00 52.44 95 TYR A CA 1
ATOM 723 C C . TYR A 1 95 ? 20.650 9.273 -18.271 1.00 52.44 95 TYR A C 1
ATOM 725 O O . TYR A 1 95 ? 20.419 10.124 -19.118 1.00 52.44 95 TYR A O 1
ATOM 733 N N . ASP A 1 96 ? 19.747 8.334 -17.950 1.00 54.66 96 ASP A N 1
ATOM 734 C CA . ASP A 1 96 ? 18.520 8.111 -18.754 1.00 54.66 96 ASP A CA 1
ATOM 735 C C . ASP A 1 96 ? 17.189 8.497 -18.079 1.00 54.66 96 ASP A C 1
ATOM 737 O O . ASP A 1 96 ? 16.150 8.524 -18.735 1.00 54.66 96 ASP A O 1
ATOM 741 N N . TYR A 1 97 ? 17.164 8.809 -16.775 1.00 58.25 97 TYR A N 1
ATOM 742 C CA . TYR A 1 97 ? 15.903 9.119 -16.086 1.00 58.25 97 TYR A CA 1
ATOM 743 C C . TYR A 1 97 ? 16.080 10.132 -14.954 1.00 58.25 97 TYR A C 1
ATOM 745 O O . TYR A 1 97 ? 16.950 9.991 -14.095 1.00 58.25 97 TYR A O 1
ATOM 753 N N . ASN A 1 98 ? 15.212 11.146 -14.908 1.00 72.12 98 ASN A N 1
ATOM 754 C CA . ASN A 1 98 ? 15.235 12.163 -13.862 1.00 72.12 98 ASN A CA 1
ATOM 755 C C . ASN A 1 98 ? 14.778 11.558 -12.519 1.00 72.12 98 ASN A C 1
ATOM 757 O O . ASN A 1 98 ? 13.582 11.452 -12.233 1.00 72.12 98 ASN A O 1
ATOM 761 N N . HIS A 1 99 ? 15.736 11.146 -11.685 1.00 70.69 99 HIS A N 1
ATOM 762 C CA . HIS A 1 99 ? 15.490 10.621 -10.337 1.00 70.69 99 HIS A CA 1
ATOM 763 C C . HIS A 1 99 ? 14.610 11.559 -9.499 1.00 70.69 99 HIS A C 1
ATOM 765 O O . HIS A 1 99 ? 13.711 11.093 -8.795 1.00 70.69 99 HIS A O 1
ATOM 771 N N . CYS A 1 100 ? 14.806 12.876 -9.627 1.00 74.00 100 CYS A N 1
ATOM 772 C CA . CYS A 1 100 ? 14.004 13.876 -8.927 1.00 74.00 100 CYS A CA 1
ATOM 773 C C . CYS A 1 100 ? 12.541 13.841 -9.378 1.00 74.00 100 CYS A C 1
ATOM 775 O O . CYS A 1 100 ? 11.643 13.982 -8.550 1.00 74.00 100 CYS A O 1
ATOM 777 N N . GLN A 1 101 ? 12.282 13.593 -10.665 1.00 79.50 101 GLN A N 1
ATOM 778 C CA . GLN A 1 101 ? 10.921 13.456 -11.181 1.00 79.50 101 GLN A CA 1
ATOM 779 C C . GLN A 1 101 ? 10.227 12.229 -10.585 1.00 79.50 101 GLN A C 1
ATOM 781 O O . GLN A 1 101 ? 9.124 12.360 -10.059 1.00 79.50 101 GLN A O 1
ATOM 786 N N . LYS A 1 102 ? 10.876 11.055 -10.576 1.00 76.94 102 LYS A N 1
ATOM 787 C CA . LYS A 1 102 ? 10.281 9.852 -9.963 1.00 76.94 102 LYS A CA 1
ATOM 788 C C . LYS A 1 102 ? 10.064 10.010 -8.459 1.00 76.94 102 LYS A C 1
ATOM 790 O O . LYS A 1 102 ? 9.051 9.553 -7.943 1.00 76.94 102 LYS A O 1
ATOM 795 N N . MET A 1 103 ? 10.968 10.697 -7.763 1.00 77.12 103 MET A N 1
ATOM 796 C CA . MET A 1 103 ? 10.806 10.982 -6.336 1.00 77.12 103 MET A CA 1
ATOM 797 C C . MET A 1 103 ? 9.672 11.980 -6.070 1.00 77.12 103 MET A C 1
ATOM 799 O O . MET A 1 103 ? 8.921 11.817 -5.113 1.00 77.12 103 MET A O 1
ATOM 803 N N . THR A 1 104 ? 9.492 12.963 -6.955 1.00 81.44 104 THR A N 1
ATOM 804 C CA . THR A 1 104 ? 8.348 13.885 -6.918 1.00 81.44 104 THR A CA 1
ATOM 805 C C . THR A 1 104 ? 7.036 13.131 -7.133 1.00 81.44 104 THR A C 1
ATOM 807 O O . THR A 1 104 ? 6.097 13.315 -6.362 1.00 81.44 104 THR A O 1
ATOM 810 N N . CYS A 1 105 ? 6.979 12.227 -8.117 1.00 81.00 105 CYS A N 1
ATOM 811 C CA . CYS A 1 105 ? 5.825 11.350 -8.333 1.00 81.00 105 CYS A CA 1
ATOM 812 C C . CYS A 1 105 ? 5.531 10.491 -7.096 1.00 81.00 105 CYS A C 1
ATOM 814 O O . CYS A 1 105 ? 4.385 10.447 -6.652 1.00 81.00 105 CYS A O 1
ATOM 816 N N . PHE A 1 106 ? 6.562 9.873 -6.512 1.00 82.50 106 PHE A N 1
ATOM 817 C CA . PHE A 1 106 ? 6.433 9.071 -5.298 1.00 82.50 106 PHE A CA 1
ATOM 818 C C . PHE A 1 106 ? 5.855 9.891 -4.137 1.00 82.50 106 PHE A C 1
ATOM 820 O O . PHE A 1 106 ? 4.823 9.525 -3.577 1.00 82.50 106 PHE A O 1
ATOM 827 N N . ASN A 1 107 ? 6.464 11.036 -3.817 1.00 82.88 107 ASN A N 1
ATOM 828 C CA . ASN A 1 107 ? 6.019 11.898 -2.723 1.00 82.88 107 ASN A CA 1
ATOM 829 C C . ASN A 1 107 ? 4.587 12.403 -2.935 1.00 82.88 107 ASN A C 1
ATOM 831 O O . ASN A 1 107 ? 3.769 12.320 -2.021 1.00 82.88 107 ASN A O 1
ATOM 835 N N . ASN A 1 108 ? 4.256 12.873 -4.141 1.00 84.62 108 ASN A N 1
ATOM 836 C CA . ASN A 1 108 ? 2.912 13.358 -4.456 1.00 84.62 108 ASN A CA 1
ATOM 837 C C . ASN A 1 108 ? 1.859 12.261 -4.288 1.00 84.62 108 ASN A C 1
ATOM 839 O O . ASN A 1 108 ? 0.781 12.506 -3.746 1.00 84.62 108 ASN A O 1
ATOM 843 N N . ALA A 1 109 ? 2.164 11.044 -4.727 1.00 81.25 109 ALA A N 1
ATOM 844 C CA . ALA A 1 109 ? 1.240 9.934 -4.602 1.00 81.25 109 ALA A CA 1
ATOM 845 C C . ALA A 1 109 ? 1.082 9.461 -3.148 1.00 81.25 109 ALA A C 1
ATOM 847 O O . ALA A 1 109 ? -0.038 9.206 -2.707 1.00 81.25 109 ALA A O 1
ATOM 848 N N . MET A 1 110 ? 2.166 9.454 -2.367 1.00 82.69 110 MET A N 1
ATOM 849 C CA . MET A 1 110 ? 2.093 9.193 -0.927 1.00 82.69 110 MET A CA 1
ATOM 850 C C . MET A 1 110 ? 1.239 10.236 -0.206 1.00 82.69 110 MET A C 1
ATOM 852 O O . MET A 1 110 ? 0.394 9.873 0.608 1.00 82.69 110 MET A O 1
ATOM 856 N N . VAL A 1 111 ? 1.386 11.520 -0.543 1.00 82.81 111 VAL A N 1
ATOM 857 C CA . VAL A 1 111 ? 0.534 12.590 -0.003 1.00 82.81 111 VAL A CA 1
ATOM 858 C C . VAL A 1 111 ? -0.940 12.355 -0.350 1.00 82.81 111 VAL A C 1
ATOM 860 O O . VAL A 1 111 ? -1.797 12.548 0.509 1.00 82.81 111 VAL A O 1
ATOM 863 N N . ARG A 1 112 ? -1.257 11.907 -1.572 1.00 81.00 112 ARG A N 1
ATOM 864 C CA . ARG A 1 112 ? -2.640 11.582 -1.974 1.00 81.00 112 ARG A CA 1
ATOM 865 C C . ARG A 1 112 ? -3.223 10.429 -1.157 1.00 81.00 112 ARG A C 1
ATOM 867 O O . ARG A 1 112 ? -4.336 10.556 -0.658 1.00 81.00 112 ARG A O 1
ATOM 874 N N . ILE A 1 113 ? -2.466 9.352 -0.963 1.00 77.25 113 ILE A N 1
ATOM 875 C CA . ILE A 1 113 ? -2.897 8.224 -0.127 1.00 77.25 113 ILE A CA 1
ATOM 876 C C . ILE A 1 113 ? -3.092 8.664 1.326 1.00 77.25 113 ILE A C 1
ATOM 878 O O . ILE A 1 113 ? -4.115 8.354 1.929 1.00 77.25 113 ILE A O 1
ATOM 882 N N . LEU A 1 114 ? -2.153 9.432 1.882 1.00 73.75 114 LEU A N 1
ATOM 883 C CA . LEU A 1 114 ? -2.257 9.926 3.255 1.00 73.75 114 LEU A CA 1
ATOM 884 C C . LEU A 1 114 ? -3.506 10.790 3.463 1.00 73.75 114 LEU A C 1
ATOM 886 O O . LEU A 1 114 ? -4.144 10.658 4.497 1.00 73.75 114 LEU A O 1
ATOM 890 N N . ARG A 1 115 ? -3.892 11.615 2.481 1.00 75.19 115 ARG A N 1
ATOM 891 C CA . ARG A 1 115 ? -5.140 12.403 2.530 1.00 75.19 115 ARG A CA 1
ATOM 892 C C . ARG A 1 115 ? -6.401 11.536 2.513 1.00 75.19 115 ARG A C 1
ATOM 894 O O . ARG A 1 115 ? -7.397 11.924 3.107 1.00 75.19 115 ARG A O 1
ATOM 901 N N . ASN A 1 116 ? -6.367 10.402 1.815 1.00 71.88 116 ASN A N 1
ATOM 902 C CA . ASN A 1 116 ? -7.533 9.533 1.646 1.00 71.88 116 ASN A CA 1
ATOM 903 C C . ASN A 1 116 ? -7.723 8.549 2.811 1.00 71.88 116 ASN A C 1
ATOM 905 O O . ASN A 1 116 ? -8.854 8.174 3.104 1.00 71.88 116 ASN A O 1
ATOM 909 N N . TYR A 1 117 ? -6.635 8.123 3.461 1.00 67.31 117 TYR A N 1
ATOM 910 C CA . TYR A 1 117 ? -6.661 7.046 4.464 1.00 67.31 117 TYR A CA 1
ATOM 911 C C . TYR A 1 117 ? -6.294 7.488 5.882 1.00 67.31 117 TYR A C 1
ATOM 913 O O . TYR A 1 117 ? -6.576 6.771 6.839 1.00 67.31 117 TYR A O 1
ATOM 921 N N . ALA A 1 118 ? -5.709 8.670 6.047 1.00 57.44 118 ALA A N 1
ATOM 922 C CA . ALA A 1 118 ? -5.655 9.348 7.329 1.00 57.44 118 ALA A CA 1
ATOM 923 C C . ALA A 1 118 ? -6.515 10.612 7.217 1.00 57.44 118 ALA A C 1
ATOM 925 O O . ALA A 1 118 ? -6.466 11.313 6.211 1.00 57.44 118 ALA A O 1
ATOM 926 N N . ASN A 1 119 ? -7.310 10.919 8.245 1.00 49.91 119 ASN A N 1
ATOM 927 C CA . ASN A 1 119 ? -8.000 12.207 8.387 1.00 49.91 119 ASN A CA 1
ATOM 928 C C . ASN A 1 119 ? -6.962 13.334 8.578 1.00 49.91 119 ASN A C 1
ATOM 930 O O . ASN A 1 119 ? -6.851 13.926 9.650 1.00 49.91 119 ASN A O 1
ATOM 934 N N . VAL A 1 120 ? -6.133 13.596 7.568 1.00 41.41 120 VAL A N 1
ATOM 935 C CA . VAL A 1 120 ? -5.093 14.620 7.603 1.00 41.41 120 VAL A CA 1
ATOM 936 C C . VAL A 1 120 ? -5.731 15.926 7.156 1.00 41.41 120 VAL A C 1
ATOM 938 O O . VAL A 1 120 ? -5.858 16.198 5.963 1.00 41.41 120 VAL A O 1
ATOM 941 N N . SER A 1 121 ? -6.131 16.750 8.122 1.00 33.56 121 SER A N 1
ATOM 942 C CA . SER A 1 121 ? -6.439 18.155 7.871 1.00 33.56 121 SER A CA 1
ATOM 943 C C . SER A 1 121 ? -5.160 18.866 7.430 1.00 33.56 121 SER A C 1
ATOM 945 O O . SER A 1 121 ? -4.235 19.049 8.224 1.00 33.56 121 SER A O 1
ATOM 947 N N . LEU A 1 122 ? -5.095 19.258 6.161 1.00 37.94 122 LEU A N 1
ATOM 948 C CA . LEU A 1 122 ? -4.038 20.124 5.656 1.00 37.94 122 LEU A CA 1
ATOM 949 C C . LEU A 1 122 ? -4.386 21.561 6.012 1.00 37.94 122 LEU A C 1
ATOM 951 O O . LEU A 1 122 ? -5.369 22.105 5.518 1.00 37.94 122 LEU A O 1
ATOM 955 N N . HIS A 1 123 ? -3.583 22.169 6.877 1.00 37.12 123 HIS A N 1
ATOM 956 C CA . HIS A 1 123 ? -3.608 23.612 7.042 1.00 37.12 123 HIS A CA 1
ATOM 957 C C . HIS A 1 123 ? -2.713 24.211 5.958 1.00 37.12 123 HIS A C 1
ATOM 959 O O . HIS A 1 123 ? -1.488 24.106 6.025 1.00 37.12 123 HIS A O 1
ATOM 965 N N . GLU A 1 124 ? -3.330 24.773 4.918 1.00 33.19 124 GLU A N 1
ATOM 966 C CA . GLU A 1 124 ? -2.619 25.670 4.011 1.00 33.19 124 GLU A CA 1
ATOM 967 C C . GLU A 1 124 ? -2.215 26.931 4.791 1.00 33.19 124 GLU A C 1
ATOM 969 O O . GLU A 1 124 ? -3.020 27.439 5.579 1.00 33.19 124 GLU A O 1
ATOM 974 N N . PRO A 1 125 ? -0.990 27.452 4.608 1.00 37.44 125 PRO A N 1
ATOM 975 C CA . PRO A 1 125 ? -0.622 28.729 5.192 1.00 37.44 125 PRO A CA 1
ATOM 976 C C . PRO A 1 125 ? -1.478 29.808 4.533 1.00 37.44 125 PRO A C 1
ATOM 978 O O . PRO A 1 125 ? -1.324 30.095 3.346 1.00 37.44 125 PRO A O 1
ATOM 981 N N . GLN A 1 126 ? -2.397 30.394 5.297 1.00 33.16 126 GLN A N 1
ATOM 982 C CA . GLN A 1 126 ? -3.098 31.592 4.860 1.00 33.16 126 GLN A CA 1
ATOM 983 C C . GLN A 1 126 ? -2.084 32.734 4.843 1.00 33.16 126 GLN A C 1
ATOM 985 O O . GLN A 1 126 ? -1.489 33.057 5.873 1.00 33.16 126 GLN A O 1
ATOM 990 N N . ALA A 1 127 ? -1.861 33.315 3.666 1.00 45.31 127 ALA A N 1
ATOM 991 C CA . ALA A 1 127 ? -1.190 34.598 3.564 1.00 45.31 127 ALA A CA 1
ATOM 992 C C . ALA A 1 127 ? -2.066 35.626 4.294 1.00 45.31 127 ALA A C 1
ATOM 994 O O . ALA A 1 127 ? -3.218 35.834 3.919 1.00 45.31 127 ALA A O 1
ATOM 995 N N . GLN A 1 128 ? -1.545 36.190 5.381 1.00 41.25 128 GLN A N 1
ATOM 996 C CA . GLN A 1 128 ? -2.121 37.386 5.982 1.00 41.25 128 GLN A CA 1
ATOM 997 C C . GLN A 1 128 ? -1.692 38.578 5.122 1.00 41.25 128 GLN A C 1
ATOM 999 O O . GLN A 1 128 ? -0.491 38.768 4.918 1.00 41.25 128 GLN A O 1
ATOM 1004 N N . ASP A 1 129 ? -2.686 39.298 4.596 1.00 46.38 129 ASP A N 1
ATOM 1005 C CA . ASP A 1 129 ? -2.547 40.628 3.985 1.00 46.38 129 ASP A CA 1
ATOM 1006 C C . ASP A 1 129 ? -1.955 41.652 4.970 1.00 46.38 129 ASP A C 1
ATOM 1008 O O . ASP A 1 129 ? -2.305 41.593 6.177 1.00 46.38 129 ASP A O 1
#

Organism: Punica granatum (NCBI:txid22663)

pLDDT: mean 72.78, std 16.81, range [31.97, 93.06]